Protein AF-A0A8S3EK16-F1 (afdb_monomer_lite)

Secondary structure (DSSP, 8-state):
----TT-SEEEE-EEEEETTEEEEE-GGGT-EEEE--TT----------TT--GGG----

Organism: NCBI:txid392030

InterPro domains:
  IPR005036 CBM21 (carbohydrate binding type-21) domain [PF03370] (8-34)
  IPR038175 CBM21 domain superfamily [G3DSA:2.60.40.2440] (2-39)
  IPR050782 Protein phosphatase 1 regulatory subunit 3 [PTHR12307] (5-42)

Sequence (60 aa):
TDIPHDIDRVDFVLRYRVNGQEHWDNNEGKNYTLETESAYTPQTTVSFPHDCNLDEMRFY

Structure (mmCIF, N/CA/C/O backbone):
data_AF-A0A8S3EK16-F1
#
_entry.id   AF-A0A8S3EK16-F1
#
loop_
_atom_site.group_PDB
_atom_site.id
_atom_site.type_symbol
_atom_site.label_atom_id
_atom_site.label_alt_id
_atom_site.label_comp_id
_atom_site.label_asym_id
_atom_site.label_entity_id
_atom_site.label_seq_id
_atom_site.pdbx_PDB_ins_code
_atom_site.Cartn_x
_atom_site.Cartn_y
_atom_site.Cartn_z
_atom_site.occupancy
_atom_site.B_iso_or_equiv
_atom_site.auth_seq_id
_atom_site.auth_comp_id
_atom_site.auth_asym_id
_atom_site.auth_atom_id
_atom_site.pdbx_PDB_model_num
ATOM 1 N N . THR A 1 1 ? 9.734 -18.931 8.359 1.00 40.62 1 THR A N 1
ATOM 2 C CA . THR A 1 1 ? 8.897 -18.204 7.392 1.00 40.62 1 THR A CA 1
ATOM 3 C C . THR A 1 1 ? 9.807 -17.774 6.278 1.00 40.62 1 THR A C 1
ATOM 5 O O . THR A 1 1 ? 10.547 -16.819 6.464 1.00 40.62 1 THR A O 1
ATOM 8 N N . ASP A 1 2 ? 9.839 -18.555 5.201 1.00 55.09 2 ASP A N 1
ATOM 9 C CA . ASP A 1 2 ? 10.668 -18.281 4.029 1.00 55.09 2 ASP A CA 1
ATOM 10 C C . ASP A 1 2 ? 10.054 -17.111 3.267 1.00 55.09 2 ASP A C 1
ATOM 12 O O . ASP A 1 2 ? 9.009 -17.245 2.632 1.00 55.09 2 ASP A O 1
ATOM 16 N N . ILE A 1 3 ? 10.662 -15.938 3.411 1.00 57.47 3 ILE A N 1
ATOM 17 C CA . ILE A 1 3 ? 10.357 -14.791 2.562 1.00 57.47 3 ILE A CA 1
ATOM 18 C C . ILE A 1 3 ? 11.187 -14.999 1.288 1.00 57.47 3 ILE A C 1
ATOM 20 O O . ILE A 1 3 ? 12.405 -15.142 1.404 1.00 57.47 3 ILE A O 1
ATOM 24 N N . PRO A 1 4 ? 10.571 -15.077 0.095 1.00 56.84 4 PRO A N 1
ATOM 25 C CA . PRO A 1 4 ? 11.307 -15.239 -1.152 1.00 56.84 4 PRO A CA 1
ATOM 26 C C . PRO A 1 4 ? 12.386 -14.157 -1.288 1.00 56.84 4 PRO A C 1
ATOM 28 O O . PRO A 1 4 ? 12.114 -12.976 -1.099 1.00 56.84 4 PRO A O 1
ATOM 31 N N . HIS A 1 5 ? 13.609 -14.569 -1.620 1.00 57.88 5 HIS A N 1
ATOM 32 C CA . HIS A 1 5 ? 14.773 -13.684 -1.770 1.00 57.88 5 HIS A CA 1
ATOM 33 C C . HIS A 1 5 ? 14.777 -12.870 -3.076 1.00 57.88 5 HIS A C 1
ATOM 35 O O . HIS A 1 5 ? 15.735 -12.154 -3.334 1.00 57.88 5 HIS A O 1
ATOM 41 N N . ASP A 1 6 ? 13.707 -12.976 -3.860 1.00 58.88 6 ASP A N 1
ATOM 42 C CA . ASP A 1 6 ? 13.553 -12.400 -5.201 1.00 58.88 6 ASP A CA 1
ATOM 43 C C . ASP A 1 6 ? 12.288 -11.526 -5.262 1.00 58.88 6 ASP A C 1
ATOM 45 O O . ASP A 1 6 ? 11.521 -11.534 -6.224 1.00 58.88 6 ASP A O 1
ATOM 49 N N . ILE A 1 7 ? 11.983 -10.840 -4.157 1.00 64.44 7 ILE A N 1
ATOM 50 C CA . ILE A 1 7 ? 10.899 -9.861 -4.139 1.00 64.44 7 ILE A CA 1
ATOM 51 C C . ILE A 1 7 ? 11.505 -8.496 -4.429 1.00 64.44 7 ILE A C 1
ATOM 53 O O . ILE A 1 7 ? 11.804 -7.737 -3.514 1.00 64.44 7 ILE A O 1
ATOM 57 N N . ASP A 1 8 ? 11.635 -8.179 -5.713 1.00 74.25 8 ASP A N 1
ATOM 58 C CA . ASP A 1 8 ? 12.052 -6.849 -6.179 1.00 74.25 8 ASP A CA 1
ATOM 59 C C . ASP A 1 8 ? 10.973 -5.793 -5.926 1.00 74.25 8 ASP A C 1
ATOM 61 O O . ASP A 1 8 ? 11.240 -4.594 -5.976 1.00 74.25 8 ASP A O 1
ATOM 65 N N . ARG A 1 9 ? 9.738 -6.232 -5.644 1.00 82.25 9 ARG A N 1
ATOM 66 C CA . ARG A 1 9 ? 8.592 -5.351 -5.446 1.00 82.25 9 ARG A CA 1
ATOM 67 C C . ARG A 1 9 ? 7.571 -5.903 -4.457 1.00 82.25 9 ARG A C 1
ATOM 69 O O . ARG A 1 9 ? 7.05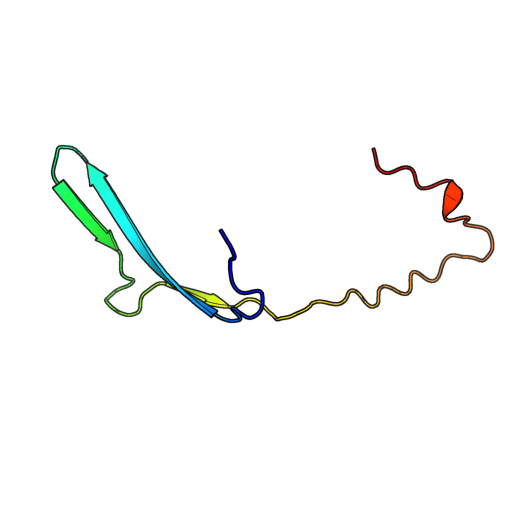7 -7.005 -4.632 1.00 82.25 9 ARG A O 1
ATOM 76 N N . VAL A 1 10 ? 7.205 -5.093 -3.467 1.00 86.19 10 VAL A N 1
ATOM 77 C CA . VAL A 1 10 ? 6.130 -5.365 -2.503 1.00 86.19 10 VAL A CA 1
ATOM 78 C C . VAL A 1 10 ? 5.054 -4.294 -2.627 1.00 86.19 10 VAL A C 1
ATOM 80 O O . VAL A 1 10 ? 5.328 -3.118 -2.403 1.00 86.19 10 VAL A O 1
ATOM 83 N N . ASP A 1 11 ? 3.820 -4.709 -2.904 1.00 90.69 11 ASP A N 1
ATOM 84 C CA . ASP A 1 11 ? 2.646 -3.834 -2.864 1.00 90.69 11 ASP A CA 1
ATOM 85 C C . ASP A 1 11 ? 1.895 -4.026 -1.534 1.00 90.69 11 ASP A C 1
ATOM 87 O O . ASP A 1 11 ? 1.559 -5.152 -1.157 1.00 90.69 11 ASP A O 1
ATOM 91 N N . PHE A 1 12 ? 1.624 -2.939 -0.806 1.00 90.25 12 PHE A N 1
ATOM 92 C CA . PHE A 1 12 ? 0.949 -2.984 0.495 1.00 90.25 12 PHE A CA 1
ATOM 93 C C . PHE A 1 12 ? 0.007 -1.794 0.733 1.00 90.25 12 PHE A C 1
ATOM 95 O O . PHE A 1 12 ? 0.071 -0.761 0.071 1.00 90.25 12 PHE A O 1
ATOM 102 N N . VAL A 1 13 ? -0.892 -1.949 1.708 1.00 96.00 13 VAL A N 1
ATOM 103 C CA . VAL A 1 13 ? -1.815 -0.906 2.182 1.00 96.00 13 VAL A CA 1
ATOM 104 C C . VAL A 1 13 ? -1.716 -0.784 3.696 1.00 96.00 13 VAL A C 1
ATOM 106 O O . VAL A 1 13 ? -1.359 -1.747 4.381 1.00 96.00 13 VAL A O 1
ATOM 109 N N . LEU A 1 14 ? -2.055 0.382 4.237 1.00 95.00 14 LEU A N 1
ATOM 110 C CA . LEU A 1 14 ? -2.074 0.589 5.680 1.00 95.00 14 LEU A CA 1
ATOM 111 C C . LEU A 1 14 ? -3.473 0.320 6.220 1.00 95.00 14 LEU A C 1
ATOM 113 O O . LEU A 1 14 ? -4.469 0.834 5.714 1.00 95.00 14 LEU A O 1
ATOM 117 N N . ARG A 1 15 ? -3.539 -0.469 7.292 1.00 95.75 15 ARG A N 1
ATOM 118 C CA . ARG A 1 15 ? -4.773 -0.711 8.035 1.00 95.75 15 ARG A CA 1
ATOM 119 C C . ARG A 1 15 ? -4.636 -0.180 9.447 1.00 95.75 15 ARG A C 1
ATOM 121 O O . ARG A 1 15 ? -3.761 -0.617 10.193 1.00 95.75 15 ARG A O 1
ATOM 128 N N . TYR A 1 16 ? -5.562 0.681 9.838 1.00 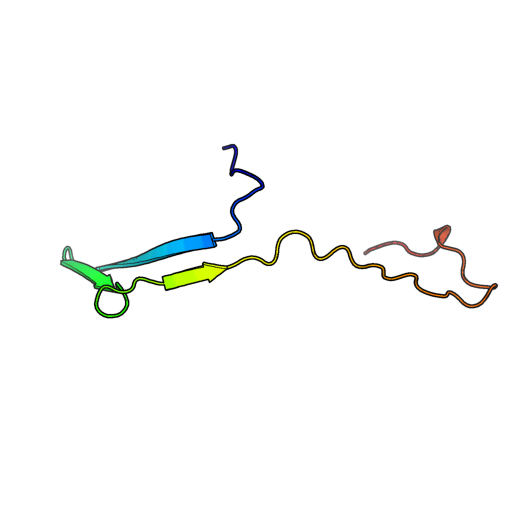93.69 16 TYR A N 1
ATOM 129 C CA . TYR A 1 16 ? -5.632 1.257 11.171 1.00 93.69 16 TYR A CA 1
ATOM 130 C C . TYR A 1 16 ? -6.968 0.910 11.831 1.00 93.69 16 TYR A C 1
ATOM 132 O O . TYR A 1 16 ? -8.025 1.043 11.219 1.00 93.69 16 TYR A O 1
ATOM 140 N N . ARG A 1 17 ? -6.928 0.431 13.079 1.00 97.12 17 ARG A N 1
ATOM 141 C CA . ARG A 1 17 ? -8.123 0.071 13.854 1.00 97.12 17 ARG A CA 1
ATOM 142 C C . ARG A 1 17 ? -8.162 0.868 15.149 1.00 97.12 17 ARG A C 1
ATOM 144 O O . ARG A 1 17 ? -7.214 0.804 15.927 1.00 97.12 17 ARG A O 1
ATOM 151 N N . VAL A 1 18 ? -9.266 1.566 15.400 1.00 95.62 18 VAL A N 1
ATOM 152 C CA . VAL A 1 18 ? -9.481 2.355 16.621 1.00 95.62 18 VAL A CA 1
ATOM 153 C C . VAL A 1 18 ? -10.953 2.324 17.014 1.00 95.62 18 VAL A C 1
ATOM 155 O O . VAL A 1 18 ? -11.826 2.424 16.160 1.00 95.62 18 VAL A O 1
ATOM 158 N N . ASN A 1 19 ? -11.244 2.151 18.307 1.00 94.38 19 ASN A N 1
ATOM 159 C CA . ASN A 1 19 ? -12.612 2.131 18.849 1.00 94.38 19 ASN A CA 1
ATOM 160 C C . ASN A 1 19 ? -13.592 1.218 18.076 1.00 94.38 19 ASN A C 1
ATOM 162 O O . ASN A 1 19 ? -14.755 1.560 17.885 1.00 94.38 19 ASN A O 1
ATOM 166 N N . GLY A 1 20 ? -13.117 0.061 17.601 1.00 95.19 20 GLY A N 1
ATOM 167 C CA . GLY A 1 20 ? -13.922 -0.896 16.831 1.00 95.19 20 GLY A CA 1
ATOM 168 C C . GLY A 1 20 ? -14.164 -0.517 15.365 1.00 95.19 20 GLY A C 1
ATOM 169 O O . GLY A 1 20 ? -14.783 -1.293 14.644 1.00 95.19 20 GLY A O 1
ATOM 170 N N . GLN A 1 21 ? -13.660 0.630 14.910 1.00 90.50 21 GLN A N 1
ATOM 171 C CA . GLN A 1 21 ? -13.691 1.045 13.511 1.00 90.50 21 GLN A CA 1
ATOM 172 C C . GLN A 1 21 ? -12.388 0.671 12.810 1.00 90.50 21 GLN A C 1
ATOM 174 O O . GLN A 1 21 ? -11.319 0.612 13.423 1.00 90.50 21 GLN A O 1
ATOM 179 N N . GLU A 1 22 ? -12.497 0.401 11.514 1.00 97.19 22 GLU A N 1
ATOM 180 C CA . GLU A 1 22 ? -11.386 0.027 10.652 1.00 97.19 22 GLU A CA 1
ATOM 181 C C . GLU A 1 22 ? -11.264 1.034 9.511 1.00 97.19 22 GLU A C 1
ATOM 183 O O . GLU A 1 22 ? -12.234 1.327 8.814 1.00 97.19 22 GLU A O 1
ATOM 188 N N . HIS A 1 23 ? -10.051 1.543 9.328 1.00 95.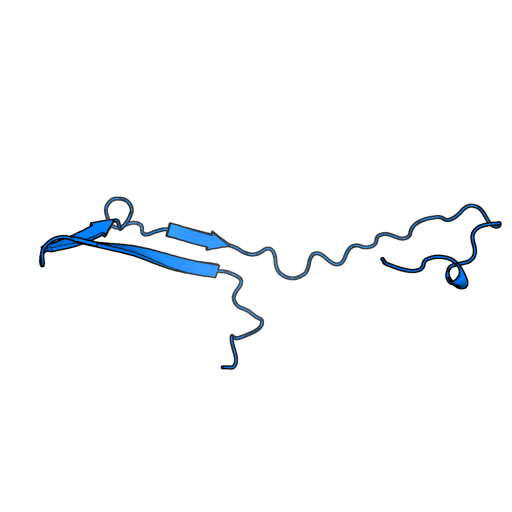00 23 HIS A N 1
ATOM 189 C CA . HIS A 1 23 ? -9.681 2.469 8.274 1.00 95.00 23 HIS A CA 1
ATOM 190 C C . HIS A 1 23 ? -8.591 1.834 7.417 1.00 95.00 23 HIS A C 1
ATOM 192 O O . HIS A 1 23 ? -7.660 1.210 7.937 1.00 95.00 23 HIS A O 1
ATOM 198 N N . TRP A 1 24 ? -8.709 2.023 6.108 1.00 95.88 24 TRP A N 1
ATOM 199 C CA . TRP A 1 24 ? -7.738 1.569 5.126 1.00 95.88 24 TRP A CA 1
ATOM 200 C C . TRP A 1 24 ? -7.213 2.774 4.363 1.00 95.88 24 TRP A C 1
ATOM 202 O O . TRP A 1 24 ? -8.000 3.540 3.811 1.00 95.88 24 TRP A O 1
ATOM 212 N N . ASP A 1 25 ? -5.896 2.919 4.333 1.00 95.38 25 ASP A N 1
AT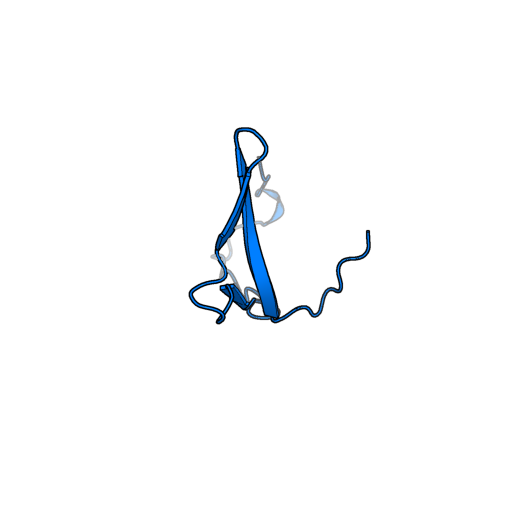OM 213 C CA . ASP A 1 25 ? -5.214 3.838 3.435 1.00 95.38 25 ASP A CA 1
ATOM 214 C C . ASP A 1 25 ? -4.543 3.016 2.339 1.00 95.38 25 ASP A C 1
ATOM 216 O O . ASP A 1 25 ? -3.626 2.222 2.572 1.00 95.38 25 ASP A O 1
ATOM 220 N N . ASN A 1 26 ? -5.080 3.175 1.140 1.00 94.06 26 ASN A N 1
ATOM 221 C CA . ASN A 1 26 ? -4.657 2.495 -0.066 1.00 94.06 26 ASN A CA 1
ATOM 222 C C . ASN A 1 26 ? -4.125 3.483 -1.108 1.00 94.06 26 ASN A C 1
ATOM 224 O O . ASN A 1 26 ? -4.163 3.161 -2.295 1.00 94.06 26 ASN A O 1
ATOM 228 N N . ASN A 1 27 ? -3.676 4.677 -0.697 1.00 93.25 27 ASN A N 1
ATOM 229 C CA . ASN A 1 27 ? -3.140 5.688 -1.608 1.00 93.25 27 ASN A CA 1
ATOM 230 C C . ASN A 1 27 ? -4.087 5.958 -2.801 1.00 93.25 27 ASN A C 1
ATOM 232 O O . ASN A 1 27 ? -3.710 5.829 -3.966 1.00 93.25 27 ASN A O 1
ATOM 236 N N . GLU A 1 28 ? -5.364 6.225 -2.511 1.00 93.38 28 GLU A N 1
ATOM 237 C CA . GLU A 1 28 ? -6.421 6.430 -3.521 1.00 93.38 28 GLU A CA 1
ATOM 238 C C . GLU A 1 28 ? -6.625 5.231 -4.474 1.00 93.38 28 GLU A C 1
ATOM 240 O O . GLU A 1 28 ? -6.983 5.390 -5.641 1.00 93.38 28 GLU A O 1
ATOM 245 N N . GLY A 1 29 ? -6.383 4.011 -3.990 1.00 91.56 29 GLY A N 1
ATOM 246 C CA . GLY A 1 29 ? -6.497 2.772 -4.767 1.00 91.56 29 GLY A CA 1
ATOM 247 C C . GLY A 1 29 ? -5.237 2.377 -5.539 1.00 91.56 29 GLY A C 1
ATOM 248 O O . GLY A 1 29 ? -5.262 1.371 -6.246 1.00 91.56 29 GLY A O 1
ATOM 249 N N . LYS A 1 30 ? -4.141 3.133 -5.408 1.00 91.00 30 LYS A N 1
ATOM 250 C CA . LYS A 1 30 ? -2.846 2.822 -6.040 1.00 91.00 30 LYS A CA 1
ATOM 251 C C . LYS A 1 30 ? -1.9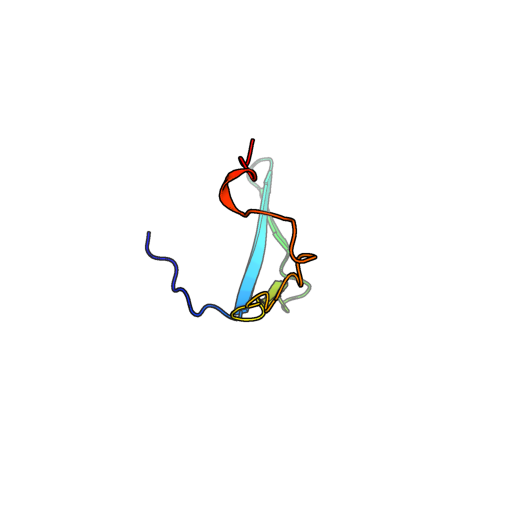70 1.904 -5.189 1.00 91.00 30 LYS A C 1
ATOM 253 O O . LYS A 1 30 ? -1.041 1.310 -5.722 1.00 91.00 30 LYS A O 1
ATOM 258 N N . ASN A 1 31 ? -2.282 1.775 -3.899 1.00 93.38 31 ASN A N 1
ATOM 259 C CA . ASN A 1 31 ? -1.452 1.142 -2.876 1.00 93.38 31 ASN A CA 1
ATOM 260 C C . ASN A 1 31 ? -0.069 1.812 -2.749 1.00 93.38 31 ASN A C 1
ATOM 262 O O . ASN A 1 31 ? 0.257 2.781 -3.442 1.00 93.38 31 ASN A O 1
ATOM 266 N N . TYR A 1 32 ? 0.724 1.325 -1.800 1.00 89.19 32 TYR A N 1
ATOM 267 C CA . TYR A 1 32 ? 2.130 1.676 -1.667 1.00 89.19 32 TYR A CA 1
ATOM 268 C C . TYR A 1 32 ? 2.978 0.568 -2.266 1.00 89.19 32 TYR A C 1
ATOM 270 O O . TYR A 1 32 ? 2.726 -0.609 -2.007 1.00 89.19 32 TYR A O 1
ATOM 278 N N . THR A 1 33 ? 3.997 0.960 -3.019 1.00 90.00 33 THR A N 1
ATOM 279 C CA . THR A 1 33 ? 4.939 0.040 -3.646 1.00 90.00 33 THR A CA 1
ATOM 280 C C . THR A 1 33 ? 6.320 0.276 -3.052 1.00 90.00 33 THR A C 1
ATOM 282 O O . THR A 1 33 ? 6.823 1.399 -3.057 1.00 90.00 33 THR A O 1
ATOM 285 N N . LEU A 1 34 ? 6.918 -0.783 -2.517 1.00 85.31 34 LEU A N 1
ATOM 286 C CA . LEU A 1 34 ? 8.315 -0.819 -2.114 1.00 85.31 34 LEU A CA 1
ATOM 287 C C . LEU A 1 34 ? 9.076 -1.617 -3.165 1.00 85.31 34 LEU A C 1
ATOM 289 O O . LEU A 1 34 ? 8.870 -2.822 -3.285 1.00 85.31 34 LEU A O 1
ATOM 293 N N . GLU A 1 35 ? 9.937 -0.941 -3.912 1.00 83.19 35 GLU A N 1
ATOM 294 C CA . GLU A 1 35 ? 10.884 -1.581 -4.820 1.00 83.19 35 GLU A CA 1
ATOM 295 C C . GLU A 1 35 ? 12.224 -1.728 -4.100 1.00 83.19 35 GLU A C 1
ATOM 297 O O . GLU A 1 35 ? 12.706 -0.790 -3.460 1.00 83.19 35 GLU A O 1
ATOM 302 N N . THR A 1 36 ? 12.801 -2.923 -4.151 1.00 72.38 36 THR A N 1
ATOM 303 C CA . THR A 1 36 ? 14.147 -3.190 -3.640 1.00 72.38 36 THR A CA 1
ATOM 304 C C . THR A 1 36 ? 15.037 -3.351 -4.853 1.00 72.38 36 THR A C 1
ATOM 306 O O . THR A 1 36 ? 14.761 -4.197 -5.700 1.00 72.38 36 THR A O 1
ATOM 309 N N . GLU A 1 37 ? 16.104 -2.562 -4.944 1.00 66.38 37 GLU A N 1
ATOM 310 C CA . GLU A 1 37 ? 17.125 -2.834 -5.947 1.00 66.38 37 GLU A CA 1
ATOM 311 C C . GLU A 1 37 ? 17.857 -4.116 -5.544 1.00 66.38 37 GLU A C 1
ATOM 313 O O . GLU A 1 37 ? 18.678 -4.140 -4.622 1.00 66.38 37 GLU A O 1
ATOM 318 N N . SER A 1 38 ? 17.482 -5.207 -6.209 1.00 59.19 38 SER A N 1
ATOM 319 C CA . SER A 1 38 ? 18.113 -6.51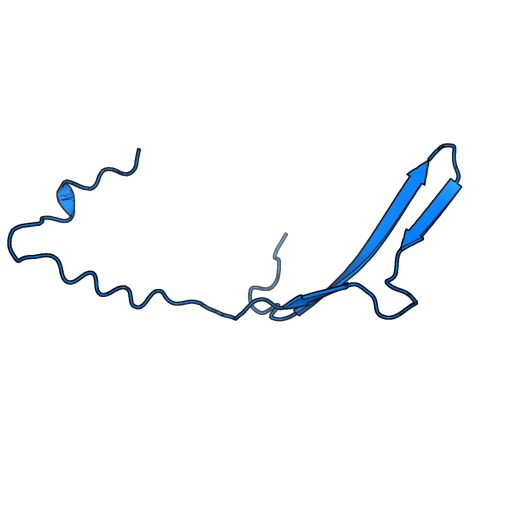7 -6.137 1.00 59.19 38 SER A CA 1
ATOM 320 C C . SER A 1 38 ? 19.635 -6.377 -6.161 1.00 59.19 38 SER A C 1
ATOM 322 O O . SER A 1 38 ? 20.216 -5.898 -7.134 1.00 59.19 38 SER A O 1
ATOM 324 N N . ALA A 1 39 ? 20.258 -6.809 -5.063 1.00 54.66 39 ALA A N 1
ATOM 325 C CA . ALA A 1 39 ? 21.697 -6.901 -4.854 1.00 54.66 39 ALA A CA 1
ATOM 326 C C . ALA A 1 39 ? 22.488 -5.628 -5.211 1.00 54.66 39 ALA A C 1
ATOM 328 O O . ALA A 1 39 ? 23.275 -5.608 -6.160 1.00 54.66 39 ALA A O 1
ATOM 329 N N . TYR A 1 40 ? 22.436 -4.615 -4.337 1.00 48.84 40 TYR A N 1
ATOM 330 C CA . TYR A 1 40 ? 23.637 -3.807 -4.123 1.00 48.84 40 TYR A CA 1
ATOM 331 C C . TYR A 1 40 ? 24.743 -4.758 -3.646 1.00 48.84 40 TYR A C 1
ATOM 333 O O . TYR A 1 40 ? 24.863 -5.051 -2.458 1.00 48.84 40 TYR A O 1
ATOM 341 N N . THR A 1 41 ? 25.538 -5.298 -4.571 1.00 50.62 41 THR A N 1
ATOM 342 C CA . THR A 1 41 ? 26.881 -5.750 -4.237 1.00 50.62 41 THR A CA 1
ATOM 343 C C . THR A 1 41 ? 27.674 -4.471 -4.024 1.00 50.62 41 THR A C 1
ATOM 345 O O . THR A 1 41 ? 27.959 -3.792 -5.017 1.00 50.62 41 THR A O 1
ATOM 348 N N . PRO A 1 42 ? 28.046 -4.083 -2.792 1.00 47.44 42 PRO A N 1
ATOM 349 C CA . PRO A 1 42 ? 29.122 -3.128 -2.659 1.00 47.44 42 PRO A CA 1
ATOM 350 C C . PRO A 1 42 ? 30.342 -3.780 -3.309 1.00 47.44 42 PRO A C 1
ATOM 352 O O . PRO A 1 42 ? 31.035 -4.576 -2.680 1.00 47.44 42 PRO A O 1
ATOM 355 N N . GLN A 1 43 ? 30.655 -3.438 -4.561 1.00 47.62 43 GLN A N 1
ATOM 356 C CA . GLN A 1 43 ? 32.025 -3.547 -5.053 1.00 47.62 43 GLN A CA 1
ATOM 357 C C . GLN A 1 43 ? 32.834 -2.427 -4.399 1.00 47.62 43 GLN A C 1
ATOM 359 O O . GLN A 1 43 ? 33.445 -1.589 -5.054 1.00 47.62 43 GLN A O 1
ATOM 364 N N . THR A 1 44 ? 32.824 -2.398 -3.068 1.00 50.41 44 THR A N 1
ATOM 365 C CA . THR A 1 44 ? 33.789 -1.641 -2.304 1.00 50.41 44 THR A CA 1
ATOM 366 C C . THR A 1 44 ? 35.060 -2.471 -2.340 1.00 50.41 44 THR A C 1
ATOM 368 O O . THR A 1 44 ? 35.402 -3.171 -1.391 1.00 50.41 44 THR A O 1
ATOM 371 N N . THR A 1 45 ? 35.788 -2.402 -3.453 1.00 51.97 45 THR A N 1
ATOM 372 C CA . THR A 1 45 ? 37.235 -2.552 -3.361 1.00 51.97 45 THR A CA 1
ATOM 373 C C . THR A 1 45 ? 37.704 -1.350 -2.553 1.00 51.97 45 THR A C 1
ATOM 375 O O . THR A 1 45 ? 37.972 -0.281 -3.098 1.00 51.97 45 THR A O 1
ATOM 378 N N . VAL A 1 46 ? 37.718 -1.489 -1.224 1.00 54.72 46 VAL A N 1
ATOM 379 C CA . VAL A 1 46 ? 38.452 -0.559 -0.374 1.00 54.72 46 VAL A CA 1
ATOM 380 C C . VAL A 1 46 ? 39.902 -0.734 -0.797 1.00 54.72 46 VAL A C 1
ATOM 382 O O . VAL A 1 46 ? 40.520 -1.756 -0.505 1.00 54.72 46 VAL A O 1
ATOM 385 N N . SER A 1 47 ? 40.431 0.220 -1.560 1.00 57.03 47 SER A N 1
ATOM 386 C CA . SER A 1 47 ? 41.866 0.281 -1.795 1.00 57.03 47 SER A CA 1
ATOM 387 C C . SER A 1 47 ? 42.489 0.709 -0.478 1.00 57.03 47 SER A C 1
ATOM 389 O O . SER A 1 47 ? 42.622 1.897 -0.188 1.00 57.03 47 SER A O 1
ATOM 391 N N . PHE A 1 48 ? 42.799 -0.271 0.359 1.00 54.91 48 PHE A N 1
ATOM 392 C CA . PHE A 1 48 ? 43.590 -0.035 1.545 1.00 54.91 48 PHE A CA 1
ATOM 393 C C . PHE A 1 48 ? 44.982 0.427 1.089 1.00 54.91 48 PHE A C 1
ATOM 395 O O . PHE A 1 48 ? 45.552 -0.179 0.175 1.00 54.91 48 PHE A O 1
ATOM 402 N N . PRO A 1 49 ? 45.554 1.498 1.667 1.00 59.66 49 PRO A N 1
ATOM 403 C CA . PRO A 1 49 ? 46.994 1.687 1.570 1.00 59.66 49 PRO A CA 1
ATOM 404 C C . PRO A 1 49 ? 47.669 0.404 2.081 1.00 59.66 49 PRO A C 1
ATOM 406 O O . PRO A 1 49 ? 47.138 -0.242 2.984 1.00 59.66 49 PRO A O 1
ATOM 409 N N . HIS A 1 50 ? 48.800 0.018 1.482 1.00 56.88 50 HIS A N 1
ATOM 410 C CA . HIS A 1 50 ? 49.460 -1.291 1.661 1.00 56.88 50 HIS A CA 1
ATOM 411 C C . HIS A 1 50 ? 49.774 -1.688 3.122 1.00 56.88 50 HIS A C 1
ATOM 413 O O . HIS A 1 50 ? 50.180 -2.820 3.367 1.00 56.88 50 HIS A O 1
ATOM 419 N N . ASP A 1 51 ? 49.551 -0.783 4.074 1.00 59.41 51 ASP A N 1
ATOM 420 C CA . ASP A 1 51 ? 49.849 -0.928 5.493 1.00 59.41 51 ASP A CA 1
ATOM 421 C C . ASP A 1 51 ? 48.617 -1.256 6.367 1.00 59.41 51 ASP A C 1
ATOM 423 O O . ASP A 1 51 ? 48.766 -1.432 7.575 1.00 59.41 51 ASP A O 1
ATOM 427 N N . CYS A 1 52 ? 47.395 -1.346 5.818 1.00 48.75 52 CYS A N 1
ATOM 428 C CA . CYS A 1 52 ? 46.213 -1.719 6.612 1.00 48.75 52 CYS A CA 1
ATOM 429 C C . CYS A 1 52 ? 45.936 -3.229 6.546 1.00 48.75 52 CYS A C 1
ATOM 431 O O . CYS A 1 52 ? 45.579 -3.757 5.492 1.00 48.75 52 CYS A O 1
ATOM 433 N N . ASN A 1 53 ? 46.049 -3.916 7.687 1.00 55.81 53 ASN A N 1
ATOM 434 C CA . ASN A 1 53 ? 45.675 -5.323 7.835 1.00 55.81 53 ASN A CA 1
ATOM 435 C C . ASN A 1 53 ? 44.188 -5.461 8.227 1.00 55.81 53 ASN A C 1
ATOM 437 O O . ASN A 1 53 ? 43.712 -4.791 9.143 1.00 55.81 53 ASN A O 1
ATOM 441 N N . LEU A 1 54 ? 43.468 -6.365 7.559 1.00 56.69 54 LEU A N 1
ATOM 442 C CA . LEU A 1 54 ? 42.067 -6.702 7.838 1.00 56.69 54 LEU A CA 1
ATOM 443 C C . LEU A 1 54 ? 41.865 -7.398 9.198 1.00 56.69 54 LEU A C 1
ATOM 445 O O . LEU A 1 54 ? 40.760 -7.351 9.734 1.00 56.69 54 LEU A O 1
ATOM 449 N N . ASP A 1 55 ? 42.913 -7.980 9.791 1.00 58.78 55 ASP A N 1
ATOM 450 C CA . ASP A 1 55 ? 42.823 -8.693 11.077 1.00 58.78 55 ASP A CA 1
ATOM 451 C C . ASP A 1 55 ? 42.608 -7.776 12.301 1.00 58.78 55 ASP A C 1
ATOM 453 O O . ASP A 1 55 ? 42.230 -8.251 13.376 1.00 58.78 55 ASP A O 1
ATOM 457 N N . GLU A 1 56 ? 42.829 -6.463 12.171 1.00 59.19 56 GLU A N 1
ATOM 458 C CA . GLU A 1 56 ? 42.609 -5.494 13.259 1.00 59.19 56 GLU A CA 1
ATOM 459 C C . GLU A 1 56 ? 41.194 -4.902 13.282 1.00 59.19 56 GLU A C 1
ATOM 461 O O . GLU A 1 56 ? 40.808 -4.259 14.264 1.00 59.19 56 GLU A O 1
ATOM 466 N N . MET A 1 57 ? 40.379 -5.142 12.250 1.00 51.22 57 MET A N 1
ATOM 467 C CA . MET A 1 57 ? 39.025 -4.599 12.178 1.00 51.22 57 MET A CA 1
ATOM 468 C C . MET A 1 57 ? 38.056 -5.466 12.993 1.00 51.22 57 MET A C 1
ATOM 470 O O . MET A 1 57 ? 37.284 -6.265 12.467 1.00 51.22 57 MET A O 1
ATOM 474 N N . ARG A 1 58 ? 38.094 -5.317 14.321 1.00 49.69 58 ARG A N 1
ATOM 475 C CA . ARG A 1 58 ? 37.038 -5.843 15.193 1.00 49.69 58 ARG A CA 1
ATOM 476 C C . ARG A 1 58 ? 35.803 -4.955 15.066 1.00 49.69 58 ARG A C 1
ATOM 478 O O . ARG A 1 58 ? 35.831 -3.794 15.465 1.00 49.69 58 ARG A O 1
ATOM 485 N N . PHE A 1 59 ? 34.724 -5.513 14.529 1.00 46.97 59 PHE A N 1
ATOM 486 C CA . PHE A 1 59 ? 33.396 -4.913 14.614 1.00 46.97 59 PHE A CA 1
ATOM 487 C C . PHE A 1 59 ? 32.938 -4.983 16.080 1.00 46.97 59 PHE A C 1
ATOM 489 O O . PHE A 1 59 ? 32.747 -6.082 16.605 1.00 46.97 59 PHE A O 1
ATOM 496 N N . TYR A 1 60 ? 32.850 -3.831 16.747 1.00 43.91 60 TYR A N 1
ATOM 497 C CA . TYR A 1 60 ? 32.158 -3.680 18.032 1.00 43.91 60 TYR A CA 1
ATOM 498 C C . TYR A 1 60 ? 30.693 -3.327 17.795 1.00 43.91 60 TYR A C 1
ATOM 500 O O . TYR A 1 60 ? 30.434 -2.544 16.852 1.00 43.91 60 TYR A O 1
#

Foldseek 3Di:
DDDDLPCQKDFAWDWDDDPNDIDIGQVVVVGDMDGDPRDPPPPPPVPDDPPDDPVPDDDD

pLDDT: mean 71.98, std 19.27, range [40.62, 97.19]

Radius of gyration: 21.73 Å; chains: 1; bounding box: 64×25×25 Å